Protein AF-A0A432RAN7-F1 (afdb_monomer_lite)

Foldseek 3Di:
DQVVLVVVCVVVVQDDPDPDRPPPDPVVSLVSVCVSVVPDPVRSLLVVVLVVLLVVLVVCVVVPVDDPVRSVVVSVVCSVVSVVVSVVVVVDDPVNPPPDPPPVVVVVVCQVVDPDDPDDD

pLDDT: mean 92.01, std 6.15, range [65.88, 98.31]

Sequence (121 aa):
MGEALARLLRSLEIETPFVRLEDISFVVLFAIAATHWQVEFDSAALGFSWSWLENQIAAATKLVPLGQTQAQLLLGELQPTLSEAIALSKTIDEDDIGAGLPAVAIASCLHETQYSRLFRS

Radius of gyration: 16.81 Å; chains: 1; bounding box: 40×33×45 Å

Structure (mmCIF, N/CA/C/O backbone):
data_AF-A0A432RAN7-F1
#
_entry.id   AF-A0A432RAN7-F1
#
loop_
_atom_site.group_PDB
_atom_site.id
_atom_site.type_symbol
_atom_site.label_atom_id
_atom_site.label_alt_id
_atom_site.label_comp_id
_atom_site.label_asym_id
_atom_site.label_entity_id
_atom_site.label_seq_id
_atom_site.pdbx_PDB_ins_code
_atom_site.Cartn_x
_atom_site.Cartn_y
_atom_site.Cartn_z
_atom_site.occupancy
_atom_site.B_iso_or_equiv
_atom_site.auth_seq_id
_atom_site.auth_comp_id
_atom_site.auth_asym_id
_atom_site.auth_atom_id
_atom_site.pdbx_PDB_model_num
ATOM 1 N N . MET A 1 1 ? -6.490 8.005 -6.936 1.00 78.19 1 MET A N 1
ATOM 2 C CA . MET A 1 1 ? -5.013 8.068 -6.783 1.00 78.19 1 MET A CA 1
ATOM 3 C C . MET A 1 1 ? -4.274 7.868 -8.104 1.00 78.19 1 MET A C 1
ATOM 5 O O . MET A 1 1 ? -3.380 8.661 -8.370 1.00 78.19 1 MET A O 1
ATOM 9 N N . GLY A 1 2 ? -4.651 6.888 -8.940 1.00 84.50 2 GLY A N 1
ATOM 10 C CA . GLY A 1 2 ? -4.011 6.637 -10.246 1.00 84.50 2 GLY A CA 1
ATOM 11 C C . GLY A 1 2 ? -3.935 7.871 -11.148 1.00 84.50 2 GLY A C 1
ATOM 12 O O . GLY A 1 2 ? -2.848 8.274 -11.532 1.00 84.50 2 GLY A O 1
ATOM 13 N N . GLU A 1 3 ? -5.051 8.575 -11.349 1.00 87.88 3 GLU A N 1
ATOM 14 C CA . GLU A 1 3 ? -5.096 9.803 -12.163 1.00 87.88 3 GLU A CA 1
ATOM 15 C C . GLU A 1 3 ? -4.092 10.892 -11.721 1.00 87.88 3 GLU A C 1
ATOM 17 O O . GLU A 1 3 ? -3.480 11.571 -12.547 1.00 87.88 3 GLU A O 1
ATOM 22 N N . ALA A 1 4 ? -3.886 11.064 -10.410 1.00 91.00 4 ALA A N 1
ATOM 23 C CA . ALA A 1 4 ? -2.930 12.043 -9.895 1.00 91.00 4 ALA A CA 1
ATOM 24 C C . ALA A 1 4 ? -1.484 11.641 -10.215 1.00 91.00 4 ALA A C 1
ATOM 26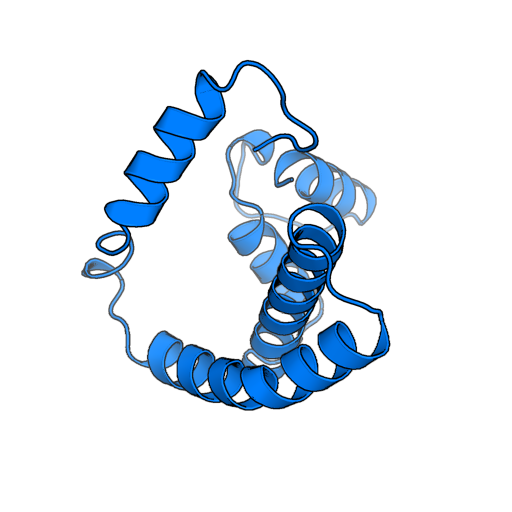 O O . ALA A 1 4 ? -0.703 12.490 -10.644 1.00 91.00 4 ALA A O 1
ATOM 27 N N . LEU A 1 5 ? -1.150 10.355 -10.065 1.00 92.62 5 LEU A N 1
ATOM 28 C CA . LEU A 1 5 ? 0.159 9.831 -10.447 1.00 92.62 5 LEU A CA 1
ATOM 29 C C . LEU A 1 5 ? 0.348 9.873 -11.970 1.00 92.62 5 LEU A C 1
ATOM 31 O O . LEU A 1 5 ? 1.397 10.295 -12.432 1.00 92.62 5 LEU A O 1
ATOM 35 N N . ALA A 1 6 ? -0.681 9.568 -12.760 1.00 91.94 6 ALA A N 1
ATOM 36 C CA . ALA A 1 6 ? -0.654 9.698 -14.216 1.00 91.94 6 ALA A CA 1
ATOM 37 C C . ALA A 1 6 ? -0.345 11.132 -14.675 1.00 91.94 6 ALA A C 1
ATOM 39 O O . ALA A 1 6 ? 0.430 11.345 -15.607 1.00 91.94 6 ALA A O 1
ATOM 40 N N . ARG A 1 7 ? -0.941 12.143 -14.025 1.00 92.25 7 ARG A N 1
ATOM 41 C CA . ARG A 1 7 ? -0.583 13.550 -14.269 1.00 92.25 7 ARG A CA 1
ATOM 42 C C . ARG A 1 7 ? 0.875 13.828 -13.913 1.00 92.25 7 ARG A C 1
ATOM 44 O O . ARG A 1 7 ? 1.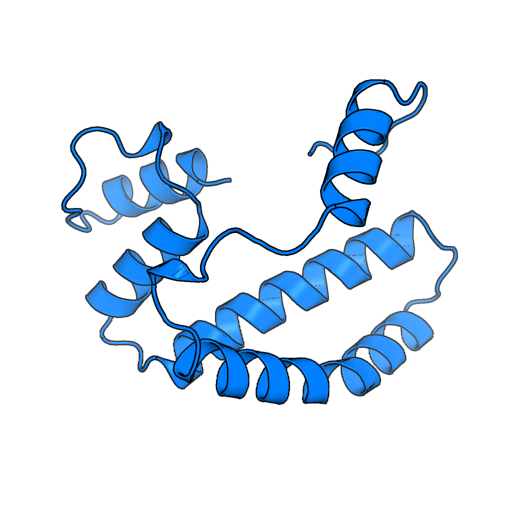547 14.485 -14.697 1.00 92.25 7 ARG A O 1
ATOM 51 N N . LEU A 1 8 ? 1.355 13.311 -12.783 1.00 94.06 8 LEU A N 1
ATOM 52 C CA . LEU A 1 8 ? 2.745 13.484 -12.366 1.00 94.06 8 LEU A CA 1
ATOM 53 C C . LEU A 1 8 ? 3.728 12.861 -13.368 1.00 94.06 8 LEU A C 1
ATOM 55 O O . LEU A 1 8 ? 4.659 13.544 -13.773 1.00 94.06 8 LEU A O 1
ATOM 59 N N . LEU A 1 9 ? 3.505 11.620 -13.813 1.00 94.19 9 LEU A N 1
ATOM 60 C CA . LEU A 1 9 ? 4.379 10.960 -14.793 1.00 94.19 9 LEU A CA 1
ATOM 61 C C . LEU A 1 9 ? 4.454 11.739 -16.109 1.00 94.19 9 LEU A C 1
ATOM 63 O O . LEU A 1 9 ? 5.542 11.916 -16.645 1.00 94.19 9 LEU A O 1
ATOM 67 N N . ARG A 1 10 ? 3.324 12.289 -16.580 1.00 92.25 10 ARG A N 1
ATOM 68 C CA . ARG A 1 10 ? 3.308 13.174 -17.756 1.00 92.25 10 ARG A CA 1
ATOM 69 C C . ARG A 1 10 ? 4.127 14.444 -17.543 1.00 92.25 10 ARG A C 1
ATOM 71 O O . ARG A 1 10 ? 4.885 14.818 -18.426 1.00 92.25 10 ARG A O 1
ATOM 78 N N . SER A 1 11 ? 3.993 15.095 -16.387 1.00 94.69 11 SER A N 1
ATOM 79 C CA . SER A 1 11 ? 4.784 16.290 -16.057 1.00 94.69 11 SER A CA 1
ATOM 80 C C . SER A 1 11 ? 6.281 16.007 -15.921 1.00 94.69 11 SER A C 1
ATOM 82 O O . SER A 1 11 ? 7.081 16.923 -16.068 1.00 94.69 11 SER A O 1
ATOM 84 N N . LEU A 1 12 ? 6.649 14.763 -15.609 1.00 95.81 12 LEU A N 1
ATOM 85 C CA . LEU A 1 12 ? 8.032 14.293 -15.535 1.00 95.81 12 LEU A CA 1
ATOM 86 C C . LEU A 1 12 ? 8.546 13.732 -16.869 1.00 95.81 12 LEU A C 1
ATOM 88 O O . LEU A 1 12 ? 9.664 13.233 -16.906 1.00 95.81 12 LEU A O 1
ATOM 92 N N . GLU A 1 13 ? 7.740 13.794 -17.935 1.00 94.62 13 GLU A N 1
ATOM 93 C CA . GLU A 1 13 ? 8.077 13.275 -19.268 1.00 94.62 13 GLU A CA 1
ATOM 94 C C . GLU A 1 13 ? 8.432 11.773 -19.267 1.00 94.62 13 GLU A C 1
ATOM 96 O O . GLU A 1 13 ? 9.223 11.296 -20.077 1.00 94.62 13 GLU A O 1
ATOM 101 N N . ILE A 1 14 ? 7.821 11.002 -18.359 1.00 94.88 14 ILE A N 1
ATOM 102 C CA . ILE A 1 14 ? 8.017 9.552 -18.265 1.00 94.88 14 ILE A CA 1
ATOM 103 C C . ILE A 1 14 ? 7.071 8.852 -19.241 1.00 94.88 14 ILE A C 1
ATOM 105 O O . ILE A 1 14 ? 5.847 8.964 -19.132 1.00 94.88 14 ILE A O 1
ATOM 109 N N . GLU A 1 15 ? 7.644 8.101 -20.182 1.00 90.50 15 GLU A N 1
ATOM 110 C CA . GLU A 1 15 ? 6.884 7.323 -21.158 1.00 90.50 15 GLU A CA 1
ATOM 111 C C . GLU A 1 15 ? 6.118 6.167 -20.504 1.00 90.50 15 GLU A C 1
ATOM 113 O O . GLU A 1 15 ? 6.594 5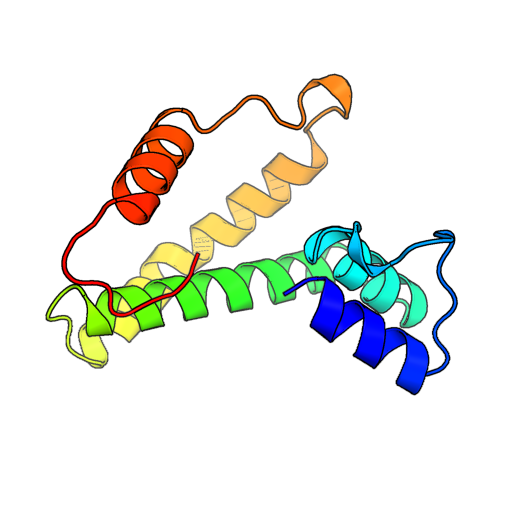.492 -19.590 1.00 90.50 15 GLU A O 1
ATOM 118 N N . THR A 1 16 ? 4.914 5.913 -21.012 1.00 90.38 16 THR A N 1
ATOM 119 C CA . THR A 1 16 ? 4.044 4.832 -20.545 1.00 90.38 16 THR A CA 1
ATOM 120 C C . THR A 1 16 ? 3.488 4.064 -21.741 1.00 90.38 16 THR A C 1
ATOM 122 O O . THR A 1 16 ? 3.113 4.702 -22.726 1.00 90.38 16 THR A O 1
ATOM 125 N N . PRO A 1 17 ? 3.314 2.736 -21.656 1.00 88.25 17 PRO A N 1
ATOM 126 C CA . PRO A 1 17 ? 2.766 1.941 -22.758 1.00 88.25 17 PRO A CA 1
ATOM 127 C C . PRO A 1 17 ? 1.250 2.127 -22.960 1.00 88.25 17 PRO A C 1
ATOM 129 O O . PRO A 1 17 ? 0.676 1.558 -23.887 1.00 88.25 17 PRO A O 1
ATOM 132 N N . PHE A 1 18 ? 0.574 2.888 -22.094 1.00 88.50 18 PHE A N 1
ATOM 133 C CA . PHE A 1 18 ? -0.881 3.024 -22.093 1.00 88.50 18 PHE A CA 1
ATOM 134 C C . PHE A 1 18 ? -1.348 4.291 -22.806 1.00 88.50 18 PHE A C 1
ATOM 136 O O . PHE A 1 18 ? -0.824 5.380 -22.586 1.00 88.50 18 PHE A O 1
ATOM 143 N N . VAL A 1 19 ? -2.413 4.156 -23.598 1.00 81.50 19 VAL A N 1
ATOM 144 C CA . VAL A 1 19 ? -3.050 5.282 -24.301 1.00 81.50 19 VAL A CA 1
ATOM 145 C C . VAL A 1 19 ? -3.881 6.147 -23.343 1.00 81.50 19 VAL A C 1
ATOM 147 O O . VAL A 1 19 ? -3.922 7.368 -23.477 1.00 81.50 19 VAL A O 1
ATOM 150 N N . ARG A 1 20 ? -4.537 5.520 -22.357 1.00 82.56 20 ARG A N 1
ATOM 151 C CA . ARG A 1 20 ? -5.363 6.181 -21.337 1.00 82.56 20 ARG A CA 1
ATOM 152 C C . ARG A 1 20 ? -4.852 5.847 -19.948 1.00 82.56 20 ARG A C 1
ATOM 154 O O . ARG A 1 20 ? -5.078 4.752 -19.455 1.00 82.56 20 ARG A O 1
ATOM 161 N N . LEU A 1 21 ? -4.169 6.798 -19.319 1.00 79.00 21 LEU A N 1
ATOM 162 C CA . LEU A 1 21 ? -3.568 6.598 -17.997 1.00 79.00 21 LEU A CA 1
ATOM 163 C C . LEU A 1 21 ? -4.548 6.772 -16.831 1.00 79.00 21 LEU A C 1
ATOM 165 O O . LEU A 1 21 ? -4.264 6.329 -15.723 1.00 79.00 21 LEU A O 1
ATOM 169 N N . GLU A 1 22 ? -5.683 7.424 -17.065 1.00 77.75 22 GLU A N 1
ATOM 170 C CA . GLU A 1 22 ? -6.730 7.651 -16.060 1.00 77.75 22 GLU A CA 1
ATOM 171 C C . GLU A 1 22 ? -7.422 6.364 -15.592 1.00 77.75 22 GLU A C 1
ATOM 173 O O . GLU A 1 22 ? -7.816 6.281 -14.429 1.00 77.75 22 GLU A O 1
ATOM 178 N N . ASP A 1 23 ? -7.459 5.345 -16.452 1.00 84.44 23 ASP A N 1
ATOM 179 C CA . ASP A 1 23 ? -8.025 4.025 -16.156 1.00 84.44 23 ASP A CA 1
ATOM 180 C C . ASP A 1 23 ? -7.002 3.076 -15.499 1.00 84.44 23 ASP A C 1
ATOM 182 O O . ASP A 1 23 ? -7.337 1.962 -15.095 1.00 84.44 23 ASP A O 1
ATOM 186 N N . ILE A 1 24 ? -5.738 3.502 -15.385 1.00 91.69 24 ILE A N 1
ATOM 187 C CA . ILE A 1 24 ? -4.651 2.664 -14.879 1.00 91.69 24 ILE A CA 1
ATOM 188 C C . ILE A 1 24 ? -4.529 2.814 -13.365 1.00 91.69 24 ILE A C 1
ATOM 190 O O . ILE A 1 24 ? -4.516 3.913 -12.798 1.00 91.69 24 ILE A O 1
ATOM 194 N N . SER A 1 25 ? -4.421 1.671 -12.689 1.00 91.06 25 SER A N 1
ATOM 195 C CA . SER A 1 25 ? -4.295 1.627 -11.239 1.00 91.06 25 SER A CA 1
ATOM 196 C C . SER A 1 25 ? -2.998 2.293 -10.768 1.00 91.06 25 SER A C 1
ATOM 198 O O . SER A 1 25 ? -1.970 2.312 -11.448 1.00 91.06 25 SER A O 1
ATOM 200 N N . PHE A 1 26 ? -3.038 2.832 -9.550 1.00 93.00 26 PHE A N 1
ATOM 201 C CA . PHE A 1 26 ? -1.886 3.503 -8.950 1.00 93.00 26 PHE A CA 1
ATOM 202 C C . PHE A 1 26 ? -0.648 2.593 -8.872 1.00 93.00 26 PHE A C 1
ATOM 204 O O . PHE A 1 26 ? 0.452 3.063 -9.137 1.00 93.00 26 PHE A O 1
ATOM 211 N N . VAL A 1 27 ? -0.823 1.302 -8.558 1.00 93.94 27 VAL A N 1
ATOM 212 C CA . VAL A 1 27 ? 0.294 0.349 -8.421 1.00 93.94 27 VAL A CA 1
ATOM 213 C C . VAL A 1 27 ? 1.018 0.106 -9.748 1.00 93.94 27 VAL A C 1
ATOM 215 O O . VAL A 1 27 ? 2.243 0.063 -9.770 1.00 93.94 27 VAL A O 1
ATOM 218 N N . VAL A 1 28 ? 0.290 0.046 -10.867 1.00 94.06 28 VAL A N 1
ATOM 219 C CA . VAL A 1 28 ? 0.892 -0.124 -12.198 1.00 94.06 28 VAL A CA 1
ATOM 220 C C . VAL A 1 28 ? 1.690 1.120 -12.590 1.00 94.06 28 VAL A C 1
ATOM 222 O O . VAL A 1 28 ? 2.822 1.015 -13.055 1.00 94.06 28 VAL A O 1
ATOM 225 N N . LEU A 1 29 ? 1.135 2.312 -12.358 1.00 95.69 29 LEU A N 1
ATOM 226 C CA . LEU A 1 29 ? 1.843 3.567 -12.629 1.00 95.69 29 LEU A CA 1
ATOM 227 C C . LEU A 1 29 ? 3.075 3.736 -11.728 1.00 95.69 29 LEU A C 1
ATOM 229 O O . LEU A 1 29 ? 4.104 4.234 -12.179 1.00 95.69 29 LEU A O 1
ATOM 233 N N . PHE A 1 30 ? 2.993 3.294 -10.471 1.00 96.44 30 PHE A N 1
ATOM 234 C CA . PHE A 1 30 ? 4.136 3.270 -9.562 1.00 96.44 30 PHE A CA 1
ATOM 235 C C . PHE A 1 30 ? 5.234 2.331 -10.074 1.00 96.44 30 PHE A C 1
ATOM 237 O O . PHE A 1 30 ? 6.402 2.714 -10.080 1.00 96.44 30 PHE A O 1
ATOM 244 N N . ALA A 1 31 ? 4.866 1.142 -10.562 1.00 95.88 31 ALA A N 1
ATOM 245 C CA . ALA A 1 31 ? 5.810 0.201 -11.156 1.00 95.88 31 ALA A CA 1
ATOM 246 C C . ALA A 1 31 ? 6.511 0.799 -12.387 1.00 95.88 31 ALA A C 1
ATOM 248 O O . ALA A 1 31 ? 7.731 0.713 -12.479 1.00 95.88 31 ALA A O 1
ATOM 249 N N . ILE A 1 32 ? 5.782 1.494 -13.271 1.00 96.19 32 ILE A N 1
ATOM 250 C CA . ILE A 1 32 ? 6.389 2.204 -14.411 1.00 96.19 32 ILE A CA 1
ATOM 251 C C . ILE A 1 32 ? 7.425 3.229 -13.940 1.00 96.19 32 ILE A C 1
ATOM 253 O O . ILE A 1 32 ? 8.530 3.272 -14.478 1.00 96.19 32 ILE A O 1
ATOM 257 N N . ALA A 1 33 ? 7.092 4.036 -12.931 1.00 96.50 33 ALA A N 1
ATOM 258 C CA . ALA A 1 33 ? 8.017 5.029 -12.389 1.00 96.50 33 ALA A CA 1
ATOM 259 C C . ALA A 1 33 ? 9.283 4.375 -11.812 1.00 96.50 33 ALA A C 1
ATOM 261 O O . ALA A 1 33 ? 10.397 4.809 -12.099 1.00 96.50 33 ALA A O 1
ATOM 262 N N . ALA A 1 34 ? 9.113 3.300 -11.036 1.00 97.62 34 ALA A N 1
ATOM 263 C CA . ALA A 1 34 ? 10.218 2.541 -10.462 1.00 97.62 34 ALA A CA 1
ATOM 264 C C . ALA A 1 34 ? 11.123 1.946 -11.552 1.00 97.62 34 ALA A C 1
ATOM 266 O O . ALA A 1 34 ? 12.343 2.072 -11.467 1.00 97.62 34 ALA A O 1
ATOM 267 N N . THR A 1 35 ? 10.539 1.371 -12.608 1.00 96.69 35 THR A N 1
ATOM 268 C CA . THR A 1 35 ? 11.288 0.838 -13.752 1.00 96.69 35 THR A CA 1
ATOM 269 C C . THR A 1 35 ? 12.021 1.937 -14.519 1.00 96.69 35 THR A C 1
ATOM 271 O O . THR A 1 35 ? 13.189 1.756 -14.855 1.00 96.69 35 THR A O 1
ATOM 274 N N . HIS A 1 36 ? 11.383 3.087 -14.759 1.00 96.81 36 HIS A N 1
ATOM 275 C CA . HIS A 1 36 ? 12.012 4.227 -15.434 1.00 96.81 36 HIS A CA 1
ATOM 276 C C . HIS A 1 36 ? 13.270 4.709 -14.693 1.00 96.81 36 HIS A C 1
ATOM 278 O O . HIS A 1 36 ? 14.289 4.987 -15.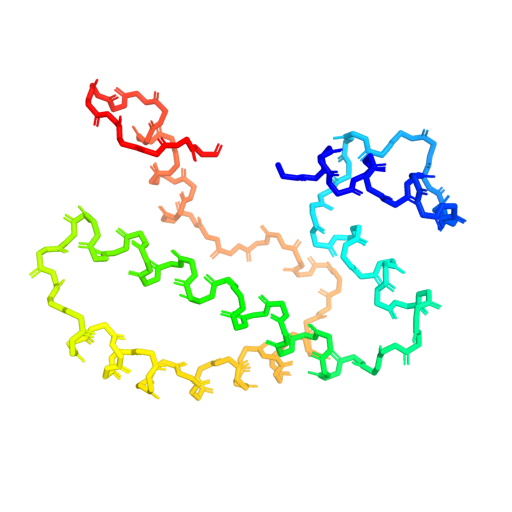321 1.00 96.81 36 HIS A O 1
ATOM 284 N N . TRP A 1 37 ? 13.229 4.744 -13.359 1.00 97.25 37 TRP A N 1
ATOM 285 C CA . TRP A 1 37 ? 14.381 5.102 -12.523 1.00 97.25 37 TRP A CA 1
ATOM 286 C C . TRP A 1 37 ? 15.294 3.930 -12.151 1.00 97.25 37 TRP A C 1
ATOM 288 O O . TRP A 1 37 ? 16.203 4.113 -11.345 1.00 97.25 37 TRP A O 1
ATOM 298 N N . GLN A 1 38 ? 15.080 2.745 -12.730 1.00 97.88 38 GLN A N 1
ATOM 299 C CA . GLN A 1 38 ? 15.894 1.549 -12.484 1.00 97.88 38 GLN A CA 1
ATOM 300 C C . GLN A 1 38 ? 15.977 1.164 -10.997 1.00 97.88 38 GLN A C 1
ATOM 302 O O . GLN A 1 38 ? 17.013 0.718 -10.507 1.00 97.88 38 GLN A O 1
ATOM 307 N N . VAL A 1 39 ? 14.881 1.348 -10.259 1.00 98.31 39 VAL A N 1
ATOM 308 C CA . VAL A 1 39 ? 14.785 0.903 -8.868 1.00 98.31 39 VAL A CA 1
ATOM 309 C C . VAL A 1 39 ? 14.551 -0.604 -8.852 1.00 98.31 39 VAL A C 1
ATOM 311 O O . VAL A 1 39 ? 13.576 -1.094 -9.423 1.00 98.31 39 VAL A O 1
ATOM 314 N N . GLU A 1 40 ? 15.428 -1.333 -8.164 1.00 98.00 40 GLU A N 1
ATOM 315 C CA . GLU A 1 40 ? 15.307 -2.780 -7.978 1.00 98.00 40 GLU A CA 1
ATOM 316 C C . GLU A 1 40 ? 13.965 -3.166 -7.342 1.00 98.00 40 GLU A C 1
ATOM 318 O O . GLU A 1 40 ? 13.476 -2.485 -6.431 1.00 98.00 40 GLU A O 1
ATOM 323 N N . PHE A 1 41 ? 13.402 -4.297 -7.781 1.00 97.00 41 PHE A N 1
ATOM 324 C CA . PHE A 1 41 ? 12.070 -4.765 -7.375 1.00 97.00 41 PHE A CA 1
ATOM 325 C C . PHE A 1 41 ? 11.876 -4.740 -5.857 1.00 97.00 41 PHE A C 1
ATOM 327 O O . PHE A 1 41 ? 10.899 -4.175 -5.374 1.00 97.00 41 PHE A O 1
ATOM 334 N N . ASP A 1 42 ? 12.824 -5.299 -5.099 1.00 96.81 42 ASP A N 1
ATOM 335 C CA . ASP A 1 42 ? 12.698 -5.417 -3.643 1.00 96.81 42 ASP A CA 1
ATOM 336 C C . ASP A 1 42 ? 12.641 -4.053 -2.947 1.00 96.81 42 ASP A C 1
ATOM 338 O O . ASP A 1 42 ? 11.893 -3.870 -1.987 1.00 96.81 42 ASP A O 1
ATOM 342 N N . SER A 1 43 ? 13.373 -3.066 -3.467 1.00 97.75 43 SER A N 1
ATOM 343 C CA . SER A 1 43 ? 13.358 -1.702 -2.932 1.00 97.75 43 SER A CA 1
ATOM 344 C C . SER A 1 43 ? 12.064 -0.972 -3.292 1.00 97.75 43 SER A C 1
ATOM 346 O O . SER A 1 43 ? 11.473 -0.307 -2.439 1.00 97.75 43 SER A O 1
ATOM 348 N N . ALA A 1 44 ? 11.586 -1.126 -4.530 1.00 98.19 44 ALA A N 1
ATOM 349 C CA . ALA A 1 44 ? 10.321 -0.547 -4.973 1.00 98.19 44 ALA A CA 1
ATOM 350 C C . ALA A 1 44 ? 9.125 -1.144 -4.209 1.00 98.19 44 ALA A C 1
ATOM 352 O O . ALA A 1 44 ? 8.278 -0.403 -3.706 1.00 98.19 44 ALA A O 1
ATOM 353 N N . ALA A 1 45 ? 9.085 -2.472 -4.069 1.00 97.75 45 ALA A N 1
ATOM 354 C CA . ALA A 1 45 ? 8.036 -3.195 -3.361 1.00 97.75 45 ALA A CA 1
ATOM 355 C C . ALA A 1 45 ? 8.016 -2.846 -1.867 1.00 97.75 45 ALA A C 1
ATOM 357 O O . ALA A 1 45 ? 6.941 -2.598 -1.313 1.00 97.75 45 ALA A O 1
ATOM 358 N N . LEU A 1 46 ? 9.186 -2.752 -1.225 1.00 97.31 46 LEU A N 1
ATOM 359 C CA . LEU A 1 46 ? 9.289 -2.317 0.167 1.00 97.31 46 LEU A CA 1
ATOM 360 C C . LEU A 1 46 ? 8.808 -0.875 0.345 1.00 97.31 46 LEU A C 1
ATOM 362 O O . LEU A 1 46 ? 7.990 -0.617 1.225 1.00 97.31 46 LEU A O 1
ATOM 366 N N . GLY A 1 47 ? 9.260 0.055 -0.502 1.00 96.88 47 GLY A N 1
ATOM 367 C CA . GLY A 1 47 ? 8.848 1.459 -0.432 1.00 96.88 47 GLY A CA 1
ATOM 368 C C . GLY A 1 47 ? 7.340 1.645 -0.619 1.00 96.88 47 GLY A C 1
ATOM 369 O O . GLY A 1 47 ? 6.700 2.362 0.153 1.00 96.88 47 GLY A O 1
ATOM 370 N N . PHE A 1 48 ? 6.755 0.948 -1.599 1.00 97.25 48 PHE A N 1
ATOM 371 C CA . PHE A 1 48 ? 5.310 0.941 -1.828 1.00 97.25 48 PHE A CA 1
ATOM 372 C C . PHE A 1 48 ? 4.548 0.395 -0.614 1.00 97.25 48 PHE A C 1
ATOM 374 O O . PHE A 1 48 ? 3.631 1.043 -0.105 1.00 97.25 48 PHE A O 1
ATOM 381 N N . SER A 1 49 ? 4.950 -0.781 -0.127 1.00 97.25 49 SER A N 1
ATOM 382 C CA . SER A 1 49 ? 4.255 -1.483 0.957 1.00 97.25 49 SER A CA 1
ATOM 383 C C . SER A 1 49 ? 4.367 -0.735 2.286 1.00 97.25 49 SER A C 1
ATOM 385 O O . SER A 1 49 ? 3.401 -0.674 3.046 1.00 97.25 49 SER A O 1
ATOM 387 N N . TRP A 1 50 ? 5.512 -0.098 2.545 1.00 97.38 50 TRP A N 1
ATOM 388 C CA . TRP A 1 50 ? 5.711 0.756 3.713 1.00 97.38 50 TRP A CA 1
ATOM 389 C C . TRP A 1 50 ? 4.805 1.987 3.679 1.00 97.38 50 TRP A C 1
ATOM 391 O O . TRP A 1 50 ? 4.102 2.259 4.650 1.00 97.38 50 TRP A O 1
ATOM 401 N N . SER A 1 51 ? 4.761 2.702 2.547 1.00 95.88 51 SER A N 1
ATOM 402 C CA . SER A 1 51 ? 3.876 3.863 2.387 1.00 95.88 51 SER A CA 1
ATOM 403 C C . SER A 1 51 ? 2.402 3.481 2.549 1.00 95.88 51 SER A C 1
ATOM 405 O O . SER A 1 51 ? 1.617 4.230 3.134 1.00 95.88 51 SER A O 1
ATOM 407 N N . TRP A 1 52 ? 2.015 2.298 2.070 1.00 95.75 52 TRP A N 1
ATOM 408 C CA . TRP A 1 52 ? 0.676 1.767 2.291 1.00 95.75 52 TRP A CA 1
ATOM 409 C C . TRP A 1 52 ? 0.404 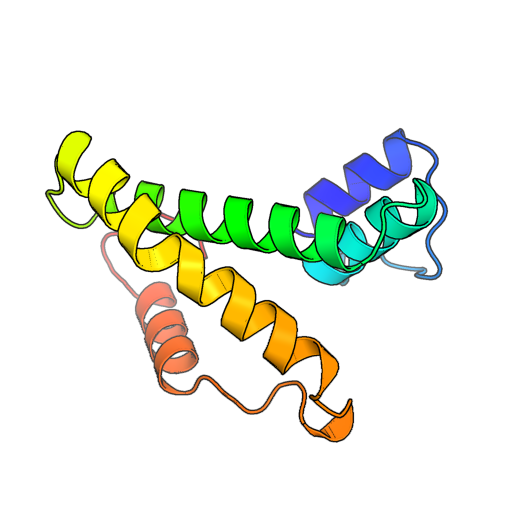1.508 3.782 1.00 95.75 52 TRP A C 1
ATOM 411 O O . TRP A 1 52 ? -0.576 2.027 4.315 1.00 95.75 52 TRP A O 1
ATOM 421 N N . LEU A 1 53 ? 1.292 0.788 4.479 1.00 97.25 53 LEU A N 1
ATOM 422 C CA . LEU A 1 53 ? 1.147 0.475 5.906 1.00 97.25 53 LEU A CA 1
ATOM 423 C C . LEU A 1 53 ? 1.066 1.738 6.775 1.00 97.25 53 LEU A C 1
ATOM 425 O O . LEU A 1 53 ? 0.197 1.842 7.644 1.00 97.25 53 LEU A O 1
ATOM 429 N N . GLU A 1 54 ? 1.934 2.717 6.520 1.00 96.12 54 GLU A N 1
ATOM 430 C CA . GLU A 1 54 ? 1.930 3.997 7.229 1.00 96.12 54 GLU A CA 1
ATOM 431 C C . GLU A 1 54 ? 0.585 4.716 7.068 1.00 96.12 54 GLU A C 1
ATOM 433 O O . GLU A 1 54 ? -0.005 5.163 8.054 1.00 96.12 54 GLU A O 1
ATOM 438 N N . ASN A 1 55 ? 0.046 4.763 5.845 1.00 94.88 55 ASN A N 1
ATOM 439 C CA . ASN A 1 55 ? -1.265 5.353 5.586 1.00 94.88 55 ASN A CA 1
ATOM 440 C C . ASN A 1 55 ? -2.392 4.605 6.311 1.00 94.88 55 ASN A C 1
ATOM 442 O O . ASN A 1 55 ? -3.303 5.245 6.847 1.00 94.88 55 ASN A O 1
ATOM 446 N N . GLN A 1 56 ? -2.326 3.271 6.390 1.00 94.50 56 GLN A N 1
ATOM 447 C CA . GLN A 1 56 ? -3.303 2.485 7.143 1.00 94.50 56 GLN A CA 1
ATOM 448 C C . GLN A 1 56 ? -3.263 2.800 8.642 1.00 94.50 56 GLN A C 1
ATOM 450 O O . GLN A 1 56 ? -4.315 2.976 9.257 1.00 94.50 56 GLN A O 1
AT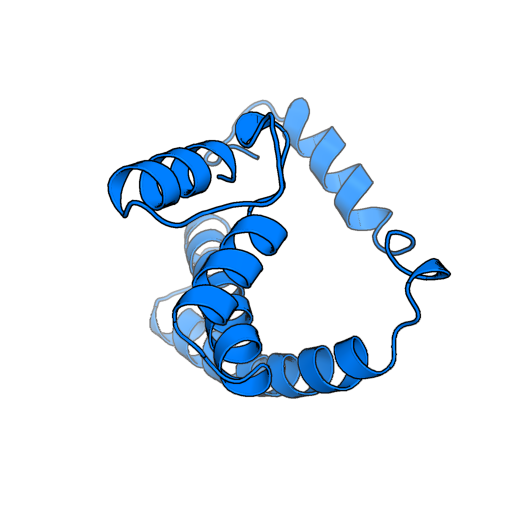OM 455 N N . ILE A 1 57 ? -2.074 2.938 9.229 1.00 95.69 57 ILE A N 1
ATOM 456 C CA . ILE A 1 57 ? -1.925 3.291 10.646 1.00 95.69 57 ILE A CA 1
ATOM 457 C C . ILE A 1 57 ? -2.333 4.749 10.899 1.00 95.69 57 ILE A C 1
ATOM 459 O O . ILE A 1 57 ? -3.008 5.046 11.887 1.00 95.69 57 ILE A O 1
ATOM 463 N N . ALA A 1 58 ? -2.036 5.664 9.976 1.00 93.50 58 ALA A N 1
ATOM 464 C CA . ALA A 1 58 ? -2.506 7.045 10.044 1.00 93.50 58 ALA A CA 1
ATOM 465 C C . ALA A 1 58 ? -4.043 7.148 9.977 1.00 93.50 58 ALA A C 1
ATOM 467 O O . ALA A 1 58 ? -4.639 7.988 10.652 1.00 93.50 58 ALA A O 1
ATOM 468 N N . ALA A 1 59 ? -4.709 6.292 9.198 1.00 92.94 59 ALA A N 1
ATOM 469 C CA . ALA A 1 59 ? -6.165 6.184 9.215 1.00 92.94 59 ALA A CA 1
ATOM 470 C C . ALA A 1 59 ? -6.664 5.564 10.531 1.00 92.94 59 ALA A C 1
ATOM 472 O O . ALA A 1 59 ? -7.587 6.098 11.149 1.00 92.94 59 ALA A O 1
ATOM 473 N N . ALA A 1 60 ? -6.018 4.493 11.003 1.00 92.44 60 ALA A N 1
ATOM 474 C CA . ALA A 1 60 ? -6.371 3.824 12.251 1.00 92.44 60 ALA A CA 1
ATOM 475 C C . ALA A 1 60 ? -6.292 4.771 13.451 1.00 92.44 60 ALA A C 1
ATOM 477 O O . ALA A 1 60 ? -7.220 4.790 14.238 1.00 92.44 60 ALA A O 1
ATOM 478 N N . THR A 1 61 ? -5.273 5.625 13.562 1.00 92.94 61 THR A N 1
ATOM 479 C CA . THR A 1 61 ? -5.165 6.613 14.660 1.00 92.94 61 THR A CA 1
ATOM 480 C C . THR A 1 61 ? -6.277 7.661 14.682 1.00 92.94 61 THR A C 1
ATOM 482 O O . THR A 1 61 ? -6.539 8.263 15.720 1.00 92.94 61 THR A O 1
ATOM 485 N N . LYS A 1 62 ? -6.941 7.895 13.544 1.00 90.38 62 LYS A N 1
ATOM 486 C CA . LYS A 1 62 ? -8.072 8.827 13.432 1.00 90.38 62 LYS A CA 1
ATOM 487 C C . LYS A 1 62 ? -9.419 8.152 13.688 1.00 90.38 62 LYS A C 1
ATOM 489 O O . LYS A 1 62 ? -10.364 8.828 14.081 1.00 90.38 62 LYS A O 1
ATOM 494 N N . LEU A 1 63 ? -9.520 6.849 13.424 1.00 90.25 63 LEU A N 1
ATOM 495 C CA . LEU A 1 63 ? -10.763 6.069 13.519 1.00 90.25 63 LEU A CA 1
ATOM 496 C C . LEU A 1 63 ? -10.864 5.272 14.821 1.00 90.25 63 LEU A C 1
ATOM 498 O O . LEU A 1 63 ? -11.944 5.108 15.380 1.00 90.25 63 LEU A O 1
ATOM 502 N N . VAL A 1 64 ? -9.725 4.782 15.291 1.00 87.06 64 VAL A N 1
ATOM 503 C CA . VAL A 1 64 ? -9.516 4.055 16.537 1.00 87.06 64 VAL A CA 1
ATOM 504 C C . VAL A 1 64 ? -8.738 5.011 17.446 1.00 87.06 64 VAL A C 1
ATOM 506 O O . VAL A 1 64 ? -7.777 5.616 16.973 1.00 87.06 64 VAL A O 1
ATOM 509 N N . PRO A 1 65 ? -9.125 5.206 18.720 1.00 83.44 65 PRO A N 1
ATOM 510 C CA . PRO A 1 65 ? -8.475 6.157 19.626 1.00 83.44 65 PRO A CA 1
ATOM 511 C C . PRO A 1 65 ? -7.083 5.662 20.069 1.00 83.44 65 PRO A C 1
ATOM 513 O O . PRO A 1 65 ? -6.845 5.387 21.243 1.00 83.44 65 PRO A O 1
ATOM 516 N N . LEU A 1 66 ? -6.166 5.515 19.111 1.00 89.44 66 LEU A N 1
ATOM 517 C CA . LEU A 1 66 ? -4.779 5.114 19.298 1.00 89.44 66 LEU A CA 1
ATOM 518 C C . LEU A 1 66 ? -3.915 6.357 19.506 1.00 89.44 66 LEU A C 1
ATOM 520 O O . LEU A 1 66 ? -3.931 7.292 18.703 1.00 89.44 66 LEU A O 1
ATOM 524 N N . GLY A 1 67 ? -3.117 6.350 20.571 1.00 93.44 67 GLY A N 1
ATOM 525 C CA . GLY A 1 67 ? -2.081 7.352 20.786 1.00 93.44 67 GLY A CA 1
ATOM 526 C C . GLY A 1 67 ? -0.908 7.193 19.811 1.00 93.44 67 GLY A C 1
ATOM 527 O O . GLY A 1 67 ? -0.673 6.118 19.262 1.00 93.44 67 GLY A O 1
ATOM 528 N N . GLN A 1 68 ? -0.111 8.253 19.649 1.00 93.50 68 GLN A N 1
ATOM 529 C CA . GLN A 1 68 ? 1.057 8.254 18.752 1.00 93.50 68 GLN A CA 1
ATOM 530 C C . GLN A 1 68 ? 2.070 7.151 19.090 1.00 93.50 68 GLN A C 1
ATOM 532 O O . GLN A 1 68 ? 2.552 6.458 18.200 1.00 93.50 68 GLN A O 1
ATOM 537 N N . THR A 1 69 ? 2.344 6.923 20.376 1.00 96.56 69 THR A N 1
ATOM 538 C CA . THR A 1 69 ? 3.235 5.838 20.811 1.00 96.56 69 THR A CA 1
ATOM 539 C C . THR A 1 69 ? 2.701 4.464 20.409 1.00 96.56 69 THR A C 1
ATOM 541 O O . THR A 1 69 ? 3.462 3.631 19.934 1.00 96.56 69 THR A O 1
ATOM 544 N N . GLN A 1 70 ? 1.392 4.230 20.549 1.00 95.88 70 GLN A N 1
ATOM 545 C CA . GLN A 1 70 ? 0.772 2.959 20.157 1.00 95.88 70 GLN A CA 1
ATOM 546 C C . GLN A 1 70 ? 0.842 2.752 18.642 1.00 95.88 70 GLN A C 1
ATOM 548 O O . GLN A 1 70 ? 1.102 1.644 18.192 1.00 95.88 70 GLN A O 1
ATOM 553 N N . ALA A 1 71 ? 0.672 3.820 17.859 1.00 95.56 71 ALA A N 1
ATOM 554 C CA . ALA A 1 71 ? 0.812 3.774 16.408 1.00 95.56 71 ALA A CA 1
ATOM 555 C C . ALA A 1 71 ? 2.234 3.387 15.968 1.00 95.56 71 ALA A C 1
ATOM 557 O O . ALA A 1 71 ? 2.396 2.563 15.074 1.00 95.56 71 ALA A O 1
ATOM 558 N N . GLN A 1 72 ? 3.260 3.943 16.618 1.00 96.50 72 GLN A N 1
ATOM 559 C CA . GLN A 1 72 ? 4.660 3.608 16.334 1.00 96.50 72 GLN A CA 1
ATOM 560 C C . GLN A 1 72 ? 5.016 2.175 16.744 1.00 96.50 72 GLN A C 1
ATOM 562 O O . GLN A 1 72 ? 5.720 1.488 16.008 1.00 96.50 72 GLN A O 1
ATOM 567 N N . LEU A 1 73 ? 4.497 1.701 17.881 1.00 97.00 73 LEU A N 1
ATOM 568 C CA . LEU A 1 73 ? 4.651 0.300 18.283 1.00 97.00 73 LEU A CA 1
ATOM 569 C C . LEU A 1 73 ? 4.008 -0.636 17.255 1.00 97.00 73 LEU A C 1
ATOM 571 O O . LEU A 1 73 ? 4.660 -1.565 16.790 1.00 97.00 73 LEU A O 1
ATOM 575 N N . LEU A 1 74 ? 2.782 -0.329 16.823 1.00 96.06 74 LEU A N 1
ATOM 576 C CA . LEU A 1 74 ? 2.074 -1.116 15.816 1.00 96.06 74 LEU A CA 1
ATOM 577 C C . LEU A 1 74 ? 2.797 -1.123 14.458 1.00 96.06 74 LEU A C 1
ATOM 579 O O . LEU A 1 74 ? 2.844 -2.159 13.801 1.00 96.06 74 LEU A O 1
ATOM 583 N N . LEU A 1 75 ? 3.394 0.002 14.044 1.00 95.94 75 LEU A N 1
ATOM 584 C CA . LEU A 1 75 ? 4.246 0.060 12.848 1.00 95.94 75 LEU A CA 1
ATOM 585 C C . LEU A 1 75 ? 5.410 -0.932 12.948 1.00 95.94 75 LEU A C 1
ATOM 587 O O . LEU A 1 75 ? 5.649 -1.689 12.010 1.00 95.94 75 LEU A O 1
ATOM 591 N N . GLY A 1 76 ? 6.107 -0.945 14.088 1.00 96.25 76 GLY A N 1
ATOM 592 C CA . GLY A 1 76 ? 7.216 -1.868 14.331 1.00 96.25 76 GLY A CA 1
ATOM 593 C C . GLY A 1 76 ? 6.778 -3.334 14.365 1.00 96.25 76 GLY A C 1
ATOM 594 O O . GLY A 1 76 ? 7.460 -4.188 13.807 1.00 96.25 76 GLY A O 1
ATOM 595 N N . GLU A 1 77 ? 5.622 -3.624 14.963 1.00 97.00 77 GLU A N 1
ATOM 596 C CA . GLU A 1 77 ? 5.051 -4.976 15.020 1.00 97.00 77 GLU A CA 1
ATOM 597 C C . GLU A 1 77 ? 4.629 -5.500 13.641 1.00 97.00 77 GLU A C 1
ATOM 599 O O . GLU A 1 77 ? 4.793 -6.686 13.360 1.00 97.00 77 GLU A O 1
ATOM 604 N N . LEU A 1 78 ? 4.107 -4.632 12.769 1.00 96.94 78 LEU A N 1
ATOM 605 C CA . LEU A 1 78 ? 3.632 -5.015 11.438 1.00 96.94 78 LEU A CA 1
ATOM 606 C C . LEU A 1 78 ? 4.721 -4.973 10.364 1.00 96.94 78 LEU A C 1
ATOM 608 O O . LEU A 1 78 ? 4.557 -5.606 9.324 1.00 96.94 78 LEU A O 1
ATOM 612 N N . GLN A 1 79 ? 5.843 -4.291 10.593 1.00 95.56 79 GLN A N 1
ATOM 613 C CA . GLN A 1 79 ? 6.948 -4.216 9.634 1.00 95.56 79 GLN A CA 1
ATOM 614 C C . GLN A 1 79 ? 7.395 -5.589 9.078 1.00 95.56 79 GLN A C 1
ATOM 616 O O . GLN A 1 79 ? 7.567 -5.683 7.860 1.00 95.56 79 GLN A O 1
ATOM 621 N N . PRO A 1 80 ? 7.549 -6.667 9.880 1.00 96.12 80 PRO A N 1
ATOM 622 C CA . PRO A 1 80 ? 7.958 -7.977 9.363 1.00 96.12 80 PRO A CA 1
ATOM 623 C C . PRO A 1 80 ? 6.976 -8.577 8.349 1.00 96.12 80 PRO A C 1
ATOM 625 O O . PRO A 1 80 ? 7.404 -9.260 7.419 1.00 96.12 80 PRO A O 1
ATOM 628 N N . THR A 1 81 ? 5.680 -8.264 8.470 1.00 96.69 81 THR A N 1
ATOM 629 C CA . THR A 1 81 ? 4.637 -8.774 7.559 1.00 96.69 81 THR A CA 1
ATOM 630 C C . THR A 1 81 ? 4.817 -8.270 6.129 1.00 96.69 81 THR A C 1
ATOM 632 O O . THR A 1 81 ? 4.422 -8.943 5.179 1.00 96.69 81 THR A O 1
ATOM 635 N N . LEU A 1 82 ? 5.472 -7.115 5.948 1.00 96.94 82 LEU A N 1
ATOM 636 C CA . LEU A 1 82 ? 5.772 -6.583 4.620 1.00 96.94 82 LEU A CA 1
ATOM 637 C C . LEU A 1 82 ? 6.771 -7.478 3.886 1.00 96.94 82 LEU A C 1
ATOM 639 O O . LEU A 1 82 ? 6.583 -7.771 2.709 1.00 96.94 82 LEU A O 1
ATOM 643 N N . SER A 1 83 ? 7.805 -7.952 4.583 1.00 94.94 83 SER A N 1
ATOM 644 C CA . SER A 1 83 ? 8.800 -8.859 4.007 1.00 94.94 83 SER A CA 1
ATOM 645 C C . SER A 1 83 ? 8.169 -10.183 3.577 1.00 94.94 83 SER A C 1
ATOM 647 O O . SER A 1 83 ? 8.480 -10.692 2.503 1.00 94.94 83 SER A O 1
ATOM 649 N N . GLU A 1 84 ? 7.251 -10.720 4.384 1.00 96.31 84 GLU A N 1
ATOM 650 C CA . GLU A 1 84 ? 6.503 -11.940 4.062 1.00 96.31 84 GLU A CA 1
ATOM 651 C C . GLU A 1 84 ? 5.601 -11.741 2.837 1.00 96.31 84 GLU A C 1
ATOM 653 O O . GLU A 1 84 ? 5.612 -12.560 1.919 1.00 96.31 84 GLU A O 1
ATOM 658 N N . ALA A 1 85 ? 4.876 -10.620 2.775 1.00 95.44 85 ALA A N 1
ATOM 659 C CA . ALA A 1 85 ? 4.020 -10.283 1.641 1.00 95.44 85 ALA A CA 1
ATOM 660 C C . ALA A 1 85 ? 4.816 -10.090 0.338 1.00 95.44 85 ALA A C 1
ATOM 662 O O . ALA A 1 85 ? 4.376 -10.532 -0.723 1.00 95.44 85 ALA A O 1
ATOM 663 N N . ILE A 1 86 ? 5.998 -9.469 0.405 1.00 96.75 86 ILE A N 1
ATOM 664 C CA . ILE A 1 86 ? 6.892 -9.295 -0.752 1.00 96.75 86 ILE A CA 1
ATOM 665 C C . ILE A 1 86 ? 7.482 -10.637 -1.196 1.00 96.75 86 ILE A C 1
ATOM 667 O O . ILE A 1 86 ? 7.613 -10.885 -2.391 1.00 96.75 86 ILE A O 1
ATOM 671 N N . ALA A 1 87 ? 7.832 -11.523 -0.262 1.00 96.75 87 ALA A N 1
ATOM 672 C CA . ALA A 1 87 ? 8.295 -12.861 -0.614 1.00 96.75 87 ALA A CA 1
ATOM 673 C C . ALA A 1 87 ? 7.191 -13.665 -1.318 1.00 96.75 87 ALA A C 1
ATOM 675 O O . ALA A 1 87 ? 7.460 -14.297 -2.337 1.00 96.75 87 ALA A O 1
ATOM 676 N N . LEU A 1 88 ? 5.954 -13.589 -0.817 1.00 94.38 88 LEU A N 1
ATOM 677 C CA . LEU A 1 88 ? 4.794 -14.244 -1.418 1.00 94.38 88 LEU A CA 1
ATOM 678 C C . LEU A 1 88 ? 4.457 -13.675 -2.802 1.00 94.38 88 LEU A C 1
ATOM 680 O O . LEU A 1 88 ? 4.138 -14.434 -3.710 1.00 94.38 88 LEU A O 1
ATOM 684 N N . SER A 1 89 ? 4.549 -12.358 -3.004 1.00 93.94 89 SER A N 1
ATOM 685 C CA . SER A 1 89 ? 4.200 -11.750 -4.297 1.00 93.94 89 SER A CA 1
ATOM 686 C C . SER A 1 89 ? 5.076 -12.245 -5.450 1.00 93.94 89 SER A C 1
ATOM 688 O O . SER A 1 89 ? 4.610 -12.297 -6.584 1.00 93.94 89 SER A O 1
ATOM 690 N N . LYS A 1 90 ? 6.310 -12.680 -5.164 1.00 94.88 90 LYS A N 1
ATOM 691 C CA . LYS A 1 90 ? 7.224 -13.287 -6.146 1.00 94.88 90 LYS A CA 1
ATOM 692 C C . LYS A 1 90 ? 6.819 -14.697 -6.584 1.00 94.88 90 LYS A C 1
ATOM 694 O O . LYS A 1 90 ? 7.410 -15.212 -7.529 1.00 94.88 90 LYS A O 1
ATOM 699 N N . THR A 1 91 ? 5.887 -15.340 -5.883 1.00 95.00 91 THR A N 1
ATOM 700 C CA . THR A 1 91 ? 5.472 -16.726 -6.146 1.00 95.00 91 THR A CA 1
ATOM 701 C C . THR A 1 91 ? 4.043 -16.837 -6.668 1.00 95.00 91 THR A C 1
ATOM 703 O O . THR A 1 91 ? 3.570 -17.953 -6.847 1.00 95.00 91 THR A O 1
ATOM 706 N N . ILE A 1 92 ? 3.332 -15.718 -6.827 1.00 92.44 92 ILE A N 1
ATOM 707 C CA . ILE A 1 92 ? 1.954 -15.697 -7.325 1.00 92.44 92 ILE A CA 1
ATOM 708 C C . ILE A 1 92 ? 1.987 -15.699 -8.852 1.00 92.44 92 ILE A C 1
ATOM 710 O O . ILE A 1 92 ? 2.611 -14.826 -9.457 1.00 92.44 92 ILE A O 1
ATOM 714 N N . ASP A 1 93 ? 1.289 -16.659 -9.453 1.00 91.94 93 ASP A N 1
ATOM 715 C CA . ASP A 1 93 ? 1.076 -16.704 -10.895 1.00 91.94 93 ASP A CA 1
ATOM 716 C C . ASP A 1 93 ? 0.043 -15.649 -11.323 1.00 91.94 93 ASP A C 1
ATOM 718 O O . ASP A 1 93 ? -0.853 -15.276 -10.564 1.00 91.94 93 ASP A O 1
ATOM 722 N N . GLU A 1 94 ? 0.149 -15.157 -12.561 1.00 89.19 94 GLU A N 1
ATOM 723 C CA . GLU A 1 94 ? -0.731 -14.094 -13.071 1.00 89.19 94 GLU A CA 1
ATOM 724 C C . GLU A 1 94 ? -2.219 -14.476 -13.022 1.00 89.19 94 GLU A C 1
ATOM 726 O O . GLU A 1 94 ? -3.057 -13.634 -12.695 1.00 89.19 94 GLU A O 1
ATOM 731 N N . ASP A 1 95 ? -2.537 -15.748 -13.284 1.00 90.69 95 ASP A N 1
ATOM 732 C CA . ASP A 1 95 ? -3.906 -16.280 -13.266 1.00 90.69 95 ASP A CA 1
ATOM 733 C C . ASP A 1 95 ? -4.538 -16.276 -11.858 1.00 90.69 95 ASP A C 1
ATOM 735 O O . ASP A 1 95 ? -5.764 -16.292 -11.729 1.00 90.69 95 ASP A O 1
ATOM 739 N N . ASP A 1 96 ? -3.720 -16.197 -10.804 1.00 87.19 96 ASP A N 1
ATOM 740 C CA . ASP A 1 96 ? -4.169 -16.144 -9.410 1.00 87.19 96 ASP A CA 1
ATOM 741 C C . ASP A 1 96 ? -4.371 -14.699 -8.904 1.00 87.19 96 ASP A C 1
ATOM 743 O O . ASP A 1 96 ? -4.859 -14.470 -7.789 1.00 87.19 96 ASP A O 1
ATOM 747 N N . ILE A 1 97 ? -4.042 -13.686 -9.715 1.00 86.38 97 ILE A N 1
ATOM 748 C CA . ILE A 1 97 ? -4.221 -12.276 -9.354 1.00 86.38 97 ILE A CA 1
ATOM 749 C C . ILE A 1 97 ? -5.711 -11.899 -9.402 1.00 86.38 97 ILE A C 1
ATOM 751 O O . ILE A 1 97 ? -6.378 -11.978 -10.430 1.00 86.38 97 ILE A O 1
ATOM 755 N N . GLY A 1 98 ? -6.232 -11.382 -8.284 1.00 75.19 98 GLY A N 1
ATOM 756 C CA . GLY A 1 98 ? -7.583 -10.803 -8.195 1.00 75.19 98 GLY A CA 1
ATOM 757 C C . GLY A 1 98 ? -8.605 -11.654 -7.437 1.00 75.19 98 GLY A C 1
ATOM 758 O O . GLY A 1 98 ? -9.673 -11.152 -7.079 1.00 75.19 98 GLY A O 1
ATOM 759 N N . ALA A 1 99 ? -8.272 -12.898 -7.096 1.00 65.88 99 ALA A N 1
ATOM 760 C CA . ALA A 1 99 ? -9.060 -13.722 -6.189 1.00 65.88 99 ALA A CA 1
ATOM 761 C C . ALA A 1 99 ? -8.551 -13.524 -4.754 1.00 65.88 99 ALA A C 1
ATOM 763 O O . ALA A 1 99 ? -7.508 -14.064 -4.404 1.00 65.88 99 ALA A O 1
ATOM 764 N N . GLY A 1 100 ? -9.227 -12.755 -3.884 1.00 66.44 100 GLY A N 1
ATOM 765 C CA . GLY A 1 100 ? -8.694 -12.730 -2.511 1.00 66.44 100 GLY A CA 1
ATOM 766 C C . GLY A 1 100 ? -9.375 -12.010 -1.364 1.00 66.44 100 GLY A C 1
ATOM 767 O O . GLY A 1 100 ? -9.024 -12.321 -0.233 1.00 66.44 100 GLY A O 1
ATOM 768 N N . LEU A 1 101 ? -10.308 -11.070 -1.550 1.00 84.44 101 LEU A N 1
ATOM 769 C CA . LEU A 1 101 ? -10.697 -10.209 -0.415 1.00 84.44 101 LEU A CA 1
ATOM 770 C C . LEU A 1 101 ? -12.212 -9.955 -0.302 1.00 84.44 101 LEU A C 1
ATOM 772 O O . LEU A 1 101 ? -12.641 -8.799 -0.318 1.00 84.44 101 LEU A O 1
ATOM 776 N N . PRO A 1 102 ? -13.051 -10.999 -0.130 1.00 88.44 102 PRO A N 1
ATOM 777 C CA . PRO A 1 102 ? -14.504 -10.833 -0.025 1.00 88.44 102 PRO A CA 1
ATOM 778 C C . PRO A 1 102 ? -14.908 -9.932 1.150 1.00 88.44 102 PRO A C 1
ATOM 780 O O . PRO A 1 102 ? -15.801 -9.101 1.012 1.00 88.44 102 PRO A O 1
ATOM 783 N N . ALA A 1 103 ? -14.214 -10.032 2.288 1.00 91.88 103 ALA A N 1
ATOM 784 C CA . ALA A 1 103 ? -14.472 -9.172 3.442 1.00 91.88 103 ALA A CA 1
ATOM 785 C C . ALA A 1 103 ? -14.179 -7.690 3.145 1.00 91.88 103 ALA A C 1
ATOM 787 O O . ALA A 1 103 ? -14.956 -6.824 3.540 1.00 91.88 103 ALA A O 1
ATOM 788 N N . VAL A 1 104 ? -13.101 -7.396 2.407 1.00 89.69 104 VAL A N 1
ATOM 789 C CA . VAL A 1 104 ? -12.770 -6.022 1.991 1.00 89.69 104 VAL A CA 1
ATOM 790 C C . VAL A 1 104 ? -13.793 -5.514 0.982 1.00 89.69 104 VAL A C 1
ATOM 792 O O . VAL A 1 104 ? -14.244 -4.383 1.111 1.00 89.69 104 VAL A O 1
ATOM 795 N N . ALA A 1 105 ? -14.219 -6.343 0.026 1.00 90.44 105 ALA A N 1
ATOM 796 C CA . ALA A 1 105 ? -15.253 -5.968 -0.936 1.00 90.44 105 ALA A CA 1
ATOM 797 C C . ALA A 1 105 ? -16.570 -5.594 -0.234 1.00 90.44 105 ALA A C 1
ATOM 799 O O . ALA A 1 105 ? -17.130 -4.532 -0.498 1.00 90.44 105 ALA A O 1
ATOM 800 N N . ILE A 1 106 ? -17.017 -6.414 0.724 1.00 92.44 106 ILE A N 1
ATOM 801 C CA . ILE A 1 106 ? -18.209 -6.128 1.535 1.00 92.44 106 ILE A CA 1
ATOM 802 C C . ILE A 1 106 ? -18.027 -4.829 2.331 1.00 92.44 106 ILE A C 1
ATOM 804 O O . ILE A 1 106 ? -18.911 -3.974 2.314 1.00 92.44 106 ILE A O 1
ATOM 808 N N . ALA A 1 107 ? -16.885 -4.651 3.002 1.00 92.06 107 ALA A N 1
ATOM 809 C CA . ALA A 1 107 ? -16.599 -3.435 3.760 1.00 92.06 107 ALA A CA 1
ATOM 810 C C . ALA A 1 107 ? -16.599 -2.179 2.868 1.00 92.06 107 ALA A C 1
ATOM 812 O O . ALA A 1 107 ? -17.148 -1.154 3.266 1.00 92.06 107 ALA A O 1
ATOM 813 N N . SER A 1 108 ? -16.065 -2.266 1.647 1.00 91.12 108 SER A N 1
ATOM 814 C CA . SER A 1 108 ? -16.100 -1.184 0.657 1.00 91.12 108 SER A CA 1
ATOM 815 C C . SER A 1 108 ? -17.526 -0.833 0.225 1.00 91.12 108 SER A C 1
ATOM 817 O O . SER A 1 108 ? -17.871 0.347 0.181 1.00 91.12 108 SER A O 1
ATOM 819 N N . CYS A 1 109 ? -18.383 -1.829 -0.024 1.00 92.44 109 CYS A N 1
ATOM 820 C CA . CYS A 1 109 ? -19.799 -1.594 -0.331 1.00 92.44 109 CYS A CA 1
ATOM 821 C C . CYS A 1 109 ? -20.540 -0.931 0.843 1.00 92.44 109 CYS A C 1
ATOM 823 O O . CYS A 1 109 ? -21.347 -0.023 0.649 1.00 92.44 109 CYS A O 1
ATOM 825 N N . LEU A 1 110 ? -20.247 -1.337 2.082 1.00 93.00 110 LEU A N 1
ATOM 826 C CA . LEU A 1 110 ? -20.812 -0.687 3.268 1.00 93.00 110 LEU A CA 1
ATOM 827 C C . LEU A 1 110 ? -20.320 0.763 3.402 1.00 93.00 110 LEU A C 1
ATOM 829 O O . LEU A 1 110 ? -21.118 1.657 3.684 1.00 93.00 110 LEU A O 1
ATOM 833 N N . HIS A 1 111 ? -19.035 1.015 3.133 1.00 91.94 111 HIS A N 1
ATOM 834 C CA . HIS A 1 111 ? -18.451 2.357 3.149 1.00 91.94 111 HIS A CA 1
ATOM 835 C C . HIS A 1 111 ? -19.101 3.297 2.121 1.00 91.94 111 HIS A C 1
ATOM 837 O O . HIS A 1 111 ? -19.173 4.506 2.345 1.00 91.94 111 HIS A O 1
ATOM 843 N N . GLU A 1 112 ? -19.632 2.782 1.012 1.00 92.06 112 GLU A N 1
ATOM 844 C CA . GLU A 1 112 ? -20.357 3.590 0.026 1.00 92.06 112 GLU A CA 1
ATOM 845 C C . GLU A 1 112 ? -21.612 4.254 0.620 1.00 92.06 112 GLU A C 1
ATOM 847 O O . GLU A 1 112 ? -21.871 5.429 0.347 1.00 92.06 112 GLU A O 1
ATOM 852 N N . THR A 1 113 ? -22.339 3.531 1.478 1.00 92.25 113 THR A N 1
ATOM 853 C CA . THR A 1 113 ? -23.645 3.939 2.039 1.00 92.25 113 THR A CA 1
ATOM 854 C C . THR A 1 113 ? -23.573 4.464 3.476 1.00 92.25 113 THR A C 1
ATOM 856 O O . THR A 1 113 ? -24.592 4.827 4.067 1.00 92.25 113 THR A O 1
ATOM 859 N N . GLN A 1 114 ? -22.374 4.531 4.057 1.00 91.38 114 GLN A N 1
ATOM 860 C CA . GLN A 1 114 ? -22.175 4.971 5.433 1.00 91.38 114 GLN A CA 1
ATOM 861 C C . GLN A 1 114 ? -22.589 6.443 5.622 1.00 91.38 114 GLN A C 1
ATOM 863 O O . GLN A 1 114 ? -22.092 7.337 4.938 1.00 91.38 114 GLN A O 1
ATOM 868 N N . TYR A 1 115 ? -23.473 6.694 6.597 1.00 92.69 115 TYR A N 1
ATOM 869 C CA . TYR A 1 115 ? -24.053 8.019 6.865 1.00 92.69 115 TYR A CA 1
ATOM 870 C C . TYR A 1 115 ? -22.999 9.089 7.207 1.00 92.69 115 TYR A C 1
ATOM 872 O O . TYR A 1 115 ? -23.001 10.170 6.623 1.00 92.69 115 TYR A O 1
ATOM 880 N N . SER A 1 116 ? -22.070 8.774 8.117 1.00 90.25 116 SER A N 1
ATOM 881 C CA . SER A 1 116 ? -20.968 9.664 8.511 1.00 90.25 116 SER A CA 1
ATOM 882 C C . SER A 1 116 ? -19.632 9.094 8.047 1.00 90.25 116 SER A C 1
ATOM 884 O O . SER A 1 116 ? -19.240 8.021 8.510 1.00 90.25 116 SER A O 1
ATOM 886 N N . ARG A 1 117 ? -18.910 9.815 7.178 1.00 88.31 117 ARG A N 1
ATOM 887 C CA . ARG A 1 117 ? -17.612 9.391 6.622 1.00 88.31 117 ARG A CA 1
ATOM 888 C C . ARG A 1 117 ? -16.548 10.468 6.793 1.00 88.31 117 ARG A C 1
ATOM 890 O O . ARG A 1 117 ? -16.780 11.628 6.472 1.00 88.31 117 ARG A O 1
ATOM 897 N N . LEU A 1 118 ? -15.379 10.057 7.281 1.00 86.56 118 LEU A N 1
ATOM 898 C CA . LEU A 1 118 ? -14.193 10.911 7.430 1.00 86.56 118 LEU A CA 1
ATOM 899 C C . LEU A 1 118 ? -13.223 10.786 6.247 1.00 86.56 118 LEU A C 1
ATOM 901 O O . LEU A 1 118 ? -12.426 11.690 6.010 1.00 86.56 118 LEU A O 1
ATOM 905 N N . PHE A 1 119 ? -13.288 9.676 5.510 1.00 84.69 119 PHE A N 1
ATOM 906 C CA . PHE A 1 119 ? -12.394 9.367 4.400 1.00 84.69 119 PHE A CA 1
ATOM 907 C C . PHE A 1 119 ? -13.191 9.085 3.128 1.00 84.69 119 PHE A C 1
ATOM 909 O O . PHE A 1 119 ? -14.363 8.713 3.175 1.00 84.69 119 PHE A O 1
ATOM 916 N N . ARG A 1 120 ? -12.530 9.271 1.986 1.00 80.00 120 ARG A N 1
ATOM 917 C CA . ARG A 1 120 ? -13.013 8.830 0.674 1.00 80.00 120 ARG A CA 1
ATOM 918 C C . ARG A 1 120 ? -12.338 7.503 0.326 1.00 80.00 120 ARG A C 1
ATOM 920 O O . ARG A 1 120 ? -11.148 7.368 0.617 1.00 80.00 120 ARG A O 1
ATOM 927 N N . SER A 1 121 ? -13.096 6.565 -0.244 1.00 72.12 121 SER A N 1
ATOM 928 C CA . SER A 1 121 ? -12.555 5.351 -0.870 1.00 72.12 121 SER A CA 1
ATOM 929 C C . SER A 1 121 ? -11.741 5.695 -2.118 1.00 72.12 121 SER A C 1
ATOM 931 O O . SER A 1 121 ? -12.048 6.731 -2.757 1.00 72.12 121 SER A O 1
#

Secondary structure (DSSP, 8-state):
-HHHHHHHHHHTT---S-S-STTS-HHHHHHHHHHHTT--HHHHHHHHHHHHHHHHHHHHHHHS---HHHHHHHHHHHHHHHHHHHHHHTT--GGGTT---HHHHHHHHHHHH-SS-SS--